Protein AF-V9HUJ3-F1 (afdb_monomer_lite)

Structure (mmCIF, N/CA/C/O backbone):
data_AF-V9HUJ3-F1
#
_entry.id   AF-V9HUJ3-F1
#
loop_
_atom_site.group_PDB
_atom_site.id
_atom_site.type_symbol
_atom_site.label_atom_id
_atom_site.label_alt_id
_atom_site.label_comp_id
_atom_site.label_asym_id
_atom_site.label_entity_id
_atom_site.label_seq_id
_atom_site.pdbx_PDB_ins_code
_atom_site.Cartn_x
_atom_site.Cartn_y
_atom_site.Cartn_z
_atom_site.occupancy
_atom_site.B_iso_or_equiv
_atom_site.auth_seq_id
_atom_site.auth_comp_id
_atom_site.auth_asym_id
_atom_site.auth_atom_id
_atom_site.pdbx_PDB_model_num
ATOM 1 N N . MET A 1 1 ? 0.465 14.950 -6.407 1.00 79.12 1 MET A N 1
ATOM 2 C CA . MET A 1 1 ? 0.279 15.647 -5.114 1.00 79.12 1 MET A CA 1
ATOM 3 C C . MET A 1 1 ? 1.319 15.189 -4.105 1.00 79.12 1 MET A C 1
ATOM 5 O O . MET A 1 1 ? 1.768 14.052 -4.183 1.00 79.12 1 MET A O 1
ATOM 9 N N . ARG A 1 2 ? 1.712 16.058 -3.166 1.00 81.25 2 ARG A N 1
ATOM 10 C CA . ARG A 1 2 ? 2.663 15.717 -2.096 1.00 81.25 2 ARG A CA 1
ATOM 11 C C . ARG A 1 2 ? 1.906 15.244 -0.858 1.00 81.25 2 ARG A C 1
ATOM 13 O O . ARG A 1 2 ? 1.076 15.972 -0.329 1.00 81.25 2 ARG A O 1
ATOM 20 N N . LEU A 1 3 ? 2.238 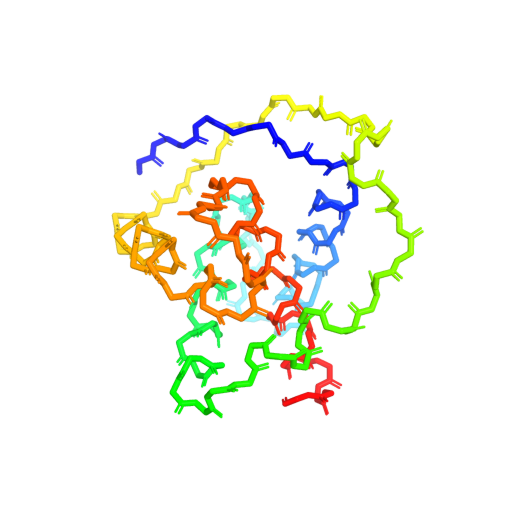14.052 -0.384 1.00 81.44 3 LEU A N 1
ATOM 21 C CA . LEU A 1 3 ? 1.706 13.450 0.827 1.00 81.44 3 LEU A CA 1
ATOM 22 C C . LEU A 1 3 ? 2.841 13.316 1.849 1.00 81.44 3 LEU A C 1
ATOM 24 O O . LEU A 1 3 ? 3.723 12.472 1.704 1.00 81.44 3 LEU A O 1
ATOM 28 N N . ALA A 1 4 ? 2.827 14.167 2.873 1.00 81.06 4 ALA A N 1
ATOM 29 C CA . ALA A 1 4 ? 3.799 14.120 3.960 1.00 81.06 4 ALA A CA 1
ATOM 30 C C . ALA A 1 4 ? 3.325 13.129 5.032 1.00 81.06 4 ALA A C 1
ATOM 32 O O . ALA A 1 4 ? 2.350 13.387 5.736 1.00 81.06 4 ALA A O 1
ATOM 33 N N . VAL A 1 5 ? 4.009 11.993 5.169 1.00 83.25 5 VAL A N 1
ATOM 34 C CA . VAL A 1 5 ? 3.640 10.924 6.113 1.00 83.25 5 VAL A CA 1
ATOM 35 C C . VAL A 1 5 ? 4.835 10.462 6.929 1.00 83.25 5 VAL A C 1
ATOM 37 O O . VAL A 1 5 ? 5.978 10.518 6.486 1.00 83.25 5 VAL A O 1
ATOM 40 N N . ARG A 1 6 ? 4.585 9.990 8.151 1.00 82.00 6 ARG A N 1
ATOM 41 C CA . ARG A 1 6 ? 5.605 9.309 8.956 1.00 82.00 6 ARG A CA 1
ATOM 42 C C . ARG A 1 6 ? 5.464 7.811 8.748 1.00 82.00 6 ARG A C 1
ATOM 44 O O . ARG A 1 6 ? 4.480 7.230 9.204 1.00 82.00 6 ARG A O 1
ATOM 51 N N . LEU A 1 7 ? 6.415 7.205 8.050 1.00 82.31 7 LEU A N 1
ATOM 52 C CA . LEU A 1 7 ? 6.417 5.768 7.791 1.00 82.31 7 LEU A CA 1
ATOM 53 C C . LEU A 1 7 ? 7.350 5.066 8.772 1.00 82.31 7 LEU A C 1
ATOM 55 O O . LEU A 1 7 ? 8.425 5.579 9.087 1.00 82.31 7 LEU A O 1
ATOM 59 N N . ALA A 1 8 ? 6.935 3.892 9.243 1.00 83.12 8 ALA A N 1
ATOM 60 C CA . ALA A 1 8 ? 7.830 3.000 9.967 1.00 83.12 8 ALA A CA 1
ATOM 61 C C . ALA A 1 8 ? 8.925 2.485 9.022 1.00 83.12 8 ALA A C 1
ATOM 63 O O . ALA A 1 8 ? 8.682 2.338 7.819 1.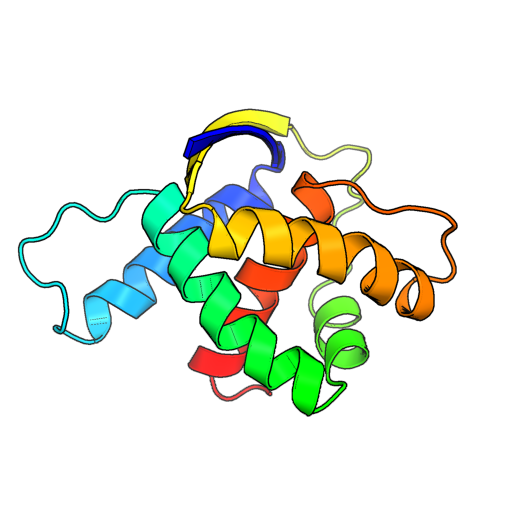00 83.12 8 ALA A O 1
ATOM 64 N N . ILE A 1 9 ? 10.106 2.181 9.566 1.00 81.44 9 ILE A N 1
ATOM 65 C CA . ILE A 1 9 ? 11.228 1.623 8.791 1.00 81.44 9 ILE A CA 1
ATOM 66 C C . ILE A 1 9 ? 10.793 0.383 7.997 1.00 81.44 9 ILE A C 1
ATOM 68 O O . ILE A 1 9 ? 11.065 0.300 6.805 1.00 81.44 9 ILE A O 1
ATOM 72 N N . GLU A 1 10 ? 10.031 -0.525 8.607 1.00 80.69 10 GLU A N 1
ATOM 73 C CA . GLU A 1 10 ? 9.508 -1.725 7.938 1.00 80.69 10 GLU A CA 1
ATOM 74 C C . GLU A 1 10 ? 8.677 -1.393 6.687 1.00 80.69 10 GLU A C 1
ATOM 76 O O . GLU A 1 10 ? 8.807 -2.034 5.644 1.00 80.69 10 GLU A O 1
ATOM 81 N N . THR A 1 11 ? 7.849 -0.347 6.758 1.00 85.25 11 THR A N 1
ATOM 82 C CA . THR A 1 11 ? 7.051 0.101 5.611 1.00 85.25 11 THR A CA 1
ATOM 83 C C . THR A 1 11 ? 7.943 0.654 4.502 1.00 85.25 11 THR A C 1
ATOM 85 O O . THR A 1 11 ? 7.671 0.406 3.333 1.00 85.25 11 THR A O 1
ATOM 88 N N . ARG A 1 12 ? 9.037 1.350 4.840 1.00 85.44 12 ARG A N 1
ATOM 89 C CA . ARG A 1 12 ? 10.025 1.800 3.844 1.00 85.44 12 ARG A CA 1
ATOM 90 C C . ARG A 1 12 ? 10.738 0.615 3.194 1.00 85.44 12 ARG A C 1
ATOM 92 O O . ARG A 1 12 ? 10.780 0.555 1.973 1.00 85.44 12 ARG A O 1
ATOM 99 N N . ASN A 1 13 ? 11.174 -0.362 3.986 1.00 86.81 13 ASN A N 1
ATOM 100 C CA . ASN A 1 13 ? 11.796 -1.584 3.472 1.00 86.81 13 ASN A CA 1
ATOM 101 C C . ASN A 1 13 ? 10.842 -2.359 2.552 1.00 86.81 13 ASN A C 1
ATOM 103 O O . ASN A 1 13 ? 11.261 -2.880 1.524 1.00 86.81 13 ASN A O 1
ATOM 107 N N . SER A 1 14 ? 9.549 -2.390 2.886 1.00 88.50 14 SER A N 1
ATOM 108 C CA . SER A 1 14 ? 8.516 -3.011 2.048 1.00 88.50 14 SER A CA 1
ATOM 109 C C . SER A 1 14 ? 8.313 -2.255 0.732 1.00 88.50 14 SER A C 1
ATOM 111 O O . SER A 1 14 ? 8.165 -2.878 -0.314 1.00 88.50 14 SER A O 1
ATOM 113 N N . ILE A 1 15 ? 8.355 -0.917 0.756 1.00 90.50 15 ILE A N 1
ATOM 114 C CA . ILE A 1 15 ? 8.339 -0.096 -0.464 1.00 90.50 15 ILE A CA 1
ATOM 115 C C . ILE A 1 15 ? 9.571 -0.408 -1.321 1.00 90.50 15 ILE A C 1
ATOM 117 O O . ILE A 1 15 ? 9.432 -0.589 -2.526 1.00 90.50 15 ILE A O 1
ATOM 121 N N . ASP A 1 16 ? 10.759 -0.515 -0.725 1.00 89.75 16 ASP A N 1
ATOM 122 C CA . ASP A 1 16 ? 11.989 -0.831 -1.459 1.00 89.75 16 ASP A CA 1
ATOM 123 C C . ASP A 1 16 ? 11.982 -2.259 -2.025 1.00 89.75 16 ASP A C 1
ATOM 125 O O . ASP A 1 16 ? 12.450 -2.478 -3.143 1.00 89.75 16 ASP A O 1
ATOM 129 N N . ALA A 1 17 ? 11.410 -3.227 -1.304 1.00 89.75 17 ALA A N 1
ATOM 130 C CA . ALA A 1 17 ? 11.184 -4.576 -1.816 1.00 89.75 17 ALA A CA 1
ATOM 131 C C . ALA A 1 17 ? 10.223 -4.555 -3.012 1.00 89.75 17 ALA A C 1
ATOM 133 O O . ALA A 1 17 ? 10.558 -5.060 -4.080 1.00 89.75 17 ALA A O 1
ATOM 134 N N . LEU A 1 18 ? 9.079 -3.877 -2.881 1.00 91.06 18 LEU A N 1
ATOM 135 C CA . LEU A 1 18 ? 8.094 -3.765 -3.955 1.00 91.06 18 LEU A CA 1
ATOM 136 C C . LEU A 1 18 ? 8.664 -3.045 -5.182 1.00 91.06 18 LEU A C 1
ATOM 138 O O . LEU A 1 18 ? 8.376 -3.398 -6.321 1.00 91.06 18 LEU A O 1
ATOM 142 N N . LYS A 1 19 ? 9.530 -2.059 -4.963 1.00 92.69 19 LYS A N 1
ATOM 143 C CA . LYS A 1 19 ? 10.258 -1.368 -6.025 1.00 92.69 19 LYS A CA 1
ATOM 144 C C . LYS A 1 19 ? 11.137 -2.316 -6.838 1.00 92.69 19 LYS A C 1
ATOM 146 O O . LYS A 1 19 ? 11.208 -2.161 -8.054 1.00 92.69 19 LYS A O 1
ATOM 151 N N . LYS A 1 20 ? 11.804 -3.274 -6.185 1.00 89.94 20 LYS A N 1
ATOM 152 C CA . LYS A 1 20 ? 12.601 -4.307 -6.863 1.00 89.94 20 LYS A CA 1
ATOM 153 C C . LYS A 1 20 ? 11.709 -5.246 -7.673 1.00 89.94 20 LYS A C 1
ATOM 155 O O . LYS A 1 20 ? 12.026 -5.486 -8.829 1.00 89.94 20 LYS A O 1
ATOM 160 N N . GLU A 1 21 ? 10.581 -5.683 -7.112 1.00 89.38 21 GLU A N 1
ATOM 161 C CA . GLU A 1 21 ? 9.592 -6.519 -7.817 1.00 89.38 21 GLU A CA 1
ATOM 162 C C . GLU A 1 21 ? 9.043 -5.823 -9.068 1.00 89.38 21 GLU A C 1
ATOM 164 O O . GLU A 1 21 ? 8.974 -6.415 -10.139 1.00 89.38 21 GLU A O 1
ATOM 169 N N . ILE A 1 22 ? 8.698 -4.535 -8.964 1.00 88.94 22 ILE A N 1
ATOM 170 C CA . ILE A 1 22 ? 8.222 -3.752 -10.112 1.00 88.94 22 ILE A CA 1
ATOM 171 C C . ILE A 1 22 ? 9.316 -3.647 -11.178 1.00 88.94 22 ILE A C 1
ATOM 173 O O . ILE A 1 22 ? 9.034 -3.855 -12.353 1.00 88.94 22 ILE A O 1
ATOM 177 N N . LYS A 1 23 ? 10.567 -3.369 -10.792 1.00 87.56 23 LYS A N 1
ATOM 178 C CA . LYS A 1 23 ? 11.682 -3.326 -11.751 1.00 87.56 23 LYS A CA 1
ATOM 179 C C . LYS A 1 23 ? 11.939 -4.674 -12.421 1.00 87.56 23 LYS A C 1
ATOM 181 O O . LYS A 1 23 ? 12.231 -4.696 -13.605 1.00 87.56 23 LYS A O 1
ATOM 186 N N . ALA A 1 24 ? 11.790 -5.783 -11.699 1.00 87.50 24 ALA A N 1
ATOM 187 C CA . ALA A 1 24 ? 12.015 -7.122 -12.241 1.00 87.50 24 ALA A CA 1
ATOM 188 C C . ALA A 1 24 ? 11.054 -7.493 -13.388 1.00 87.50 24 ALA A C 1
ATOM 190 O O . ALA A 1 24 ? 11.354 -8.402 -14.154 1.00 87.50 24 ALA A O 1
ATOM 191 N N . THR A 1 25 ? 9.929 -6.783 -13.539 1.00 86.06 25 THR A N 1
ATOM 192 C CA . THR A 1 25 ? 9.012 -6.970 -14.678 1.00 86.06 25 THR A CA 1
ATOM 193 C C . THR A 1 25 ? 9.568 -6.461 -16.013 1.00 86.06 25 THR A C 1
ATOM 195 O O . THR A 1 25 ? 9.021 -6.807 -17.055 1.00 86.06 25 THR A O 1
ATOM 198 N N . GLY A 1 26 ? 10.610 -5.620 -16.003 1.00 83.88 26 GLY A N 1
ATOM 199 C CA . GLY A 1 26 ? 11.176 -4.981 -17.199 1.00 83.88 26 GLY A CA 1
ATOM 200 C C . GLY A 1 26 ? 10.330 -3.843 -17.792 1.00 83.88 26 GLY A C 1
ATOM 201 O O . GLY A 1 26 ? 10.830 -3.045 -18.579 1.00 83.88 26 GLY A O 1
ATOM 202 N N . GLU A 1 27 ? 9.066 -3.692 -17.375 1.00 84.81 27 GLU A N 1
ATOM 203 C CA . GLU A 1 27 ? 8.126 -2.684 -17.903 1.00 84.81 27 GLU A CA 1
ATOM 204 C C . GLU A 1 27 ? 8.608 -1.238 -17.681 1.00 84.81 27 GLU A C 1
ATOM 206 O O . GLU A 1 27 ? 8.276 -0.329 -18.439 1.00 84.81 27 GLU A O 1
ATOM 211 N N . PHE A 1 28 ? 9.431 -1.024 -16.651 1.00 84.62 28 PHE A N 1
ATOM 212 C CA . PHE A 1 28 ? 9.934 0.292 -16.254 1.00 84.62 28 PHE A CA 1
ATOM 213 C C . PHE A 1 28 ? 11.462 0.374 -16.273 1.00 84.62 28 PHE A C 1
ATOM 215 O O . PHE A 1 28 ? 12.056 1.149 -15.511 1.00 84.62 28 PHE A O 1
ATOM 222 N N . ASP A 1 29 ? 12.108 -0.436 -17.111 1.00 76.62 29 ASP A N 1
ATOM 223 C CA . ASP A 1 29 ? 13.553 -0.370 -17.287 1.00 76.62 29 ASP A CA 1
ATOM 224 C C . ASP A 1 29 ? 13.980 1.046 -17.698 1.00 76.62 29 ASP A C 1
ATOM 226 O O . ASP A 1 29 ? 13.305 1.745 -18.453 1.00 76.62 29 ASP A O 1
ATOM 230 N N . ASN A 1 30 ? 15.100 1.502 -17.135 1.00 78.75 30 ASN A N 1
ATOM 231 C CA . ASN A 1 30 ? 15.645 2.860 -17.279 1.00 78.75 30 ASN A CA 1
ATOM 232 C C . ASN A 1 30 ? 14.850 3.996 -16.606 1.00 78.75 30 ASN A C 1
ATOM 234 O O . ASN A 1 30 ? 15.307 5.141 -16.623 1.00 78.75 30 ASN A O 1
ATOM 238 N N . LEU A 1 31 ? 13.728 3.717 -15.931 1.00 83.81 31 LEU A N 1
ATOM 239 C CA . LEU A 1 31 ? 13.013 4.728 -15.148 1.00 83.81 31 LEU A CA 1
ATOM 240 C C . LEU A 1 31 ? 13.477 4.766 -13.685 1.00 83.81 31 LEU A C 1
ATOM 242 O O . LEU A 1 31 ? 13.588 3.754 -12.980 1.00 83.81 31 LEU A O 1
ATOM 246 N N . HIS A 1 32 ? 13.693 5.982 -13.176 1.00 85.00 32 HIS A N 1
ATOM 247 C CA . HIS A 1 32 ? 13.885 6.192 -11.746 1.00 85.00 32 HIS A CA 1
ATOM 248 C C . HIS A 1 32 ? 12.535 6.123 -11.024 1.00 85.00 32 HIS A C 1
ATOM 250 O O . HIS A 1 32 ? 11.811 7.112 -10.906 1.00 85.00 32 HIS A O 1
ATOM 256 N N . LEU A 1 33 ? 12.196 4.941 -10.511 1.00 89.19 33 LEU A N 1
ATOM 257 C CA . LEU A 1 33 ? 10.978 4.764 -9.724 1.00 89.19 33 LEU A CA 1
ATOM 258 C C . LEU A 1 33 ? 11.085 5.555 -8.414 1.00 89.19 33 LEU A C 1
ATOM 260 O O . LEU A 1 33 ? 12.023 5.368 -7.641 1.00 89.19 33 LEU A O 1
ATOM 264 N N . THR A 1 34 ? 10.120 6.419 -8.120 1.00 90.75 34 THR A N 1
ATOM 265 C CA . THR A 1 34 ? 10.039 7.105 -6.821 1.00 90.75 34 THR A CA 1
ATOM 266 C C . THR A 1 34 ? 9.213 6.279 -5.835 1.00 90.75 34 THR A C 1
ATOM 268 O O . THR A 1 34 ? 8.422 5.424 -6.227 1.00 90.75 34 THR A O 1
ATOM 271 N N . ASN A 1 35 ? 9.343 6.540 -4.532 1.00 89.75 35 ASN A N 1
ATOM 272 C CA . ASN A 1 35 ? 8.523 5.840 -3.532 1.00 89.75 35 ASN A CA 1
ATOM 273 C C . ASN A 1 35 ? 7.028 6.156 -3.700 1.00 89.75 35 ASN A C 1
ATOM 275 O O . ASN A 1 35 ? 6.184 5.306 -3.443 1.00 89.75 35 ASN A O 1
ATOM 279 N N . GLY A 1 36 ? 6.701 7.360 -4.179 1.00 90.62 36 GLY A N 1
ATOM 280 C CA . GLY A 1 36 ? 5.330 7.730 -4.521 1.00 90.62 36 GLY A CA 1
ATOM 281 C C . GLY A 1 36 ? 4.779 6.941 -5.713 1.00 90.62 36 GLY A C 1
ATOM 282 O O . GLY A 1 36 ? 3.644 6.476 -5.655 1.00 90.62 36 GLY A O 1
ATOM 283 N N . PHE A 1 37 ? 5.600 6.697 -6.742 1.00 92.25 37 PHE A N 1
ATOM 284 C CA . PHE A 1 37 ? 5.231 5.820 -7.857 1.00 92.25 37 PHE A CA 1
ATOM 285 C C . PHE A 1 37 ? 4.922 4.395 -7.382 1.00 92.25 37 PHE A C 1
ATOM 287 O O . PHE A 1 37 ? 3.875 3.849 -7.715 1.00 92.25 37 PHE A O 1
ATOM 294 N N . VAL A 1 38 ? 5.786 3.826 -6.537 1.00 92.62 38 VAL A N 1
ATOM 295 C CA . VAL A 1 38 ? 5.588 2.480 -5.975 1.00 92.62 38 VAL A CA 1
ATOM 296 C C . VAL A 1 38 ? 4.280 2.393 -5.184 1.00 92.62 38 VAL A C 1
ATOM 298 O O . VAL A 1 38 ? 3.545 1.421 -5.314 1.00 92.62 38 VAL A O 1
ATOM 301 N N . VAL A 1 39 ? 3.947 3.427 -4.406 1.00 93.31 39 VAL A N 1
ATOM 302 C CA . VAL A 1 39 ? 2.685 3.487 -3.654 1.00 93.31 39 VAL A CA 1
ATOM 303 C C . VAL A 1 39 ? 1.468 3.612 -4.578 1.00 93.31 39 VAL A C 1
ATOM 305 O O . VAL A 1 39 ? 0.451 2.976 -4.309 1.00 93.31 39 VAL A O 1
ATOM 308 N N . ASN A 1 40 ? 1.564 4.362 -5.683 1.00 94.19 40 ASN A N 1
ATOM 309 C CA . ASN A 1 40 ? 0.498 4.396 -6.691 1.00 94.19 40 ASN A CA 1
ATOM 310 C C . ASN A 1 40 ? 0.259 3.006 -7.294 1.00 94.19 40 ASN A C 1
ATOM 312 O O . ASN A 1 40 ? -0.890 2.596 -7.437 1.00 94.19 40 ASN A O 1
ATOM 316 N N . GLN A 1 41 ? 1.331 2.268 -7.598 1.00 93.00 41 GLN A N 1
ATOM 317 C CA . 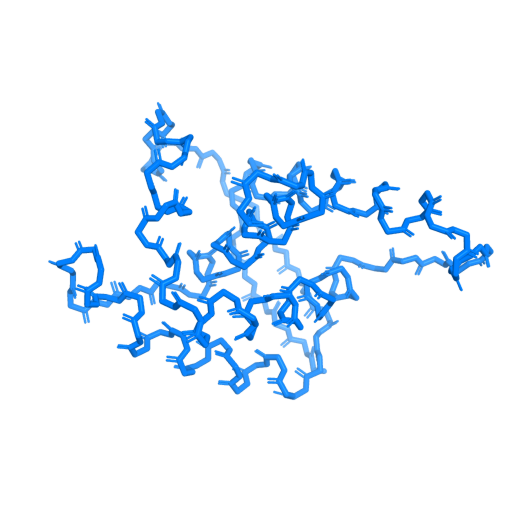GLN A 1 41 ? 1.209 0.919 -8.144 1.00 93.00 41 GLN A CA 1
ATOM 318 C C . GLN A 1 41 ? 0.634 -0.061 -7.119 1.00 93.00 41 GLN A C 1
ATOM 320 O O . GLN A 1 41 ? -0.279 -0.820 -7.434 1.00 93.00 41 GLN A O 1
ATOM 325 N N . ALA A 1 42 ? 1.089 0.021 -5.867 1.00 93.62 42 ALA A N 1
ATOM 326 C CA . ALA A 1 42 ? 0.548 -0.779 -4.774 1.00 93.62 42 ALA A CA 1
ATOM 327 C C . ALA A 1 42 ? -0.958 -0.551 -4.574 1.00 93.62 42 ALA A C 1
ATOM 329 O O . ALA A 1 42 ? -1.707 -1.479 -4.268 1.00 93.62 42 ALA A O 1
ATOM 330 N N . TYR A 1 43 ? -1.420 0.689 -4.758 1.00 94.44 43 TYR A N 1
ATOM 331 C CA . TYR A 1 43 ? -2.838 1.006 -4.671 1.00 94.44 43 TYR A CA 1
ATOM 332 C C . TYR A 1 43 ? -3.666 0.319 -5.770 1.00 94.44 43 TYR A C 1
ATOM 334 O O . TYR A 1 43 ? -4.779 -0.124 -5.484 1.00 94.44 43 TYR A O 1
ATOM 342 N N . LEU A 1 44 ? -3.150 0.161 -6.992 1.00 92.31 44 LEU A N 1
ATOM 343 C CA . LEU A 1 44 ? -3.868 -0.576 -8.039 1.00 92.31 44 LEU A CA 1
ATOM 344 C C . LEU A 1 44 ? -4.099 -2.037 -7.635 1.00 92.31 44 LEU A C 1
ATOM 346 O O . LEU A 1 44 ? -5.232 -2.513 -7.718 1.00 92.31 44 LEU A O 1
ATOM 350 N N . ASP A 1 45 ? -3.076 -2.696 -7.089 1.00 89.69 45 ASP A N 1
ATOM 351 C CA . ASP A 1 45 ? -3.190 -4.066 -6.567 1.00 89.69 45 ASP A CA 1
ATOM 352 C C . ASP A 1 45 ? -4.204 -4.138 -5.401 1.00 89.69 45 ASP A C 1
ATOM 354 O O . ASP A 1 45 ? -4.986 -5.085 -5.284 1.00 89.69 45 ASP A O 1
ATOM 358 N N . SER A 1 46 ? -4.276 -3.086 -4.574 1.00 89.44 46 SER A N 1
ATOM 359 C CA . SER A 1 46 ? -5.231 -2.995 -3.458 1.00 89.44 46 SER A CA 1
ATOM 360 C C . SER A 1 46 ? -6.704 -2.962 -3.884 1.00 89.44 46 SER A C 1
ATOM 362 O O . SER A 1 46 ? -7.582 -3.351 -3.107 1.00 89.44 46 SER A O 1
ATOM 364 N N . LYS A 1 47 ? -7.002 -2.548 -5.124 1.00 90.38 47 LYS A N 1
ATOM 365 C CA . LYS A 1 47 ? -8.373 -2.593 -5.654 1.00 90.38 47 LYS A CA 1
ATOM 366 C C . LYS A 1 47 ? -8.851 -4.032 -5.809 1.00 90.38 47 LYS A C 1
ATOM 368 O O . LYS A 1 47 ? -9.974 -4.334 -5.414 1.00 90.38 47 LYS A O 1
ATOM 373 N N . LYS A 1 48 ? -7.981 -4.920 -6.306 1.00 87.69 48 LYS A N 1
ATOM 374 C CA . LYS A 1 48 ? -8.262 -6.359 -6.414 1.00 87.69 48 LYS A CA 1
ATOM 375 C C . LYS A 1 48 ? -8.500 -6.966 -5.031 1.00 87.69 48 LYS A C 1
ATOM 377 O O . LYS A 1 48 ? -9.524 -7.599 -4.805 1.00 87.69 48 LYS A O 1
ATOM 382 N N . ILE A 1 49 ? -7.622 -6.656 -4.076 1.00 88.94 49 ILE A N 1
ATOM 383 C CA . ILE A 1 49 ? -7.757 -7.076 -2.672 1.00 88.94 49 ILE A CA 1
ATOM 384 C C . ILE A 1 49 ? -9.109 -6.657 -2.081 1.00 88.94 49 ILE A C 1
ATOM 386 O O . ILE A 1 49 ? -9.757 -7.442 -1.389 1.00 88.94 49 ILE A O 1
ATOM 390 N N . THR A 1 50 ? -9.529 -5.417 -2.341 1.00 88.75 50 THR A N 1
ATOM 391 C CA . THR A 1 50 ? -10.798 -4.881 -1.835 1.00 88.75 50 THR A CA 1
ATOM 392 C C . THR A 1 50 ? -11.993 -5.574 -2.479 1.00 88.75 50 THR A C 1
ATOM 394 O O . THR A 1 50 ? -12.920 -5.951 -1.764 1.00 88.75 50 THR A O 1
ATOM 397 N N . ALA A 1 51 ? -11.960 -5.786 -3.798 1.00 88.44 51 ALA A N 1
ATOM 398 C CA . ALA A 1 51 ? -13.013 -6.496 -4.521 1.00 88.44 51 ALA A CA 1
ATOM 399 C C . ALA A 1 51 ? -13.189 -7.937 -4.008 1.00 88.44 51 ALA A C 1
ATOM 401 O O . ALA A 1 51 ? -14.313 -8.401 -3.837 1.00 88.44 51 ALA A O 1
ATOM 402 N N . GLU A 1 52 ? -12.0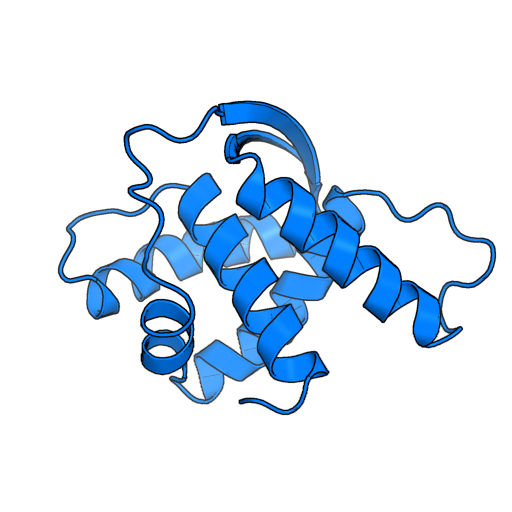85 -8.611 -3.687 1.00 89.44 52 GLU A N 1
ATOM 403 C CA . GLU A 1 52 ? -12.071 -9.984 -3.171 1.00 89.44 52 GLU A CA 1
ATOM 404 C C . GLU A 1 52 ? -12.225 -10.077 -1.642 1.00 89.44 52 GLU A C 1
ATOM 406 O O . GLU A 1 52 ? -12.207 -11.174 -1.088 1.00 89.44 52 GLU A O 1
ATOM 411 N N . LYS A 1 53 ? -12.368 -8.943 -0.939 1.00 87.00 53 LYS A N 1
ATOM 412 C CA . LYS A 1 53 ? -12.466 -8.863 0.533 1.00 87.00 53 LYS A CA 1
ATOM 413 C C . LYS A 1 53 ? -11.321 -9.584 1.269 1.00 87.00 53 LYS A C 1
ATOM 415 O O . LYS A 1 53 ? -11.502 -10.128 2.353 1.00 87.00 53 LYS A O 1
ATOM 420 N N . ASN A 1 54 ? -10.111 -9.550 0.711 1.00 88.56 54 ASN A N 1
ATOM 421 C CA . ASN A 1 54 ? -8.945 -10.278 1.231 1.00 88.56 54 ASN A CA 1
ATOM 422 C C . ASN A 1 54 ? -8.146 -9.504 2.308 1.00 88.56 54 ASN A C 1
ATOM 424 O O . ASN A 1 54 ? -7.031 -9.897 2.664 1.00 88.56 54 ASN A O 1
ATOM 428 N N . TRP A 1 55 ? -8.697 -8.414 2.857 1.00 89.50 55 TRP A N 1
ATOM 429 C CA . TRP A 1 55 ? -8.011 -7.567 3.842 1.00 89.50 55 TRP A CA 1
ATOM 430 C C . TRP A 1 55 ? -7.650 -8.305 5.138 1.00 89.50 55 TRP A C 1
ATOM 432 O O . TRP A 1 55 ? -6.556 -8.093 5.660 1.00 89.50 55 TRP A O 1
ATOM 442 N N . ASP A 1 56 ? -8.482 -9.246 5.593 1.00 87.62 56 ASP A N 1
ATOM 443 C CA . ASP A 1 56 ? -8.189 -10.094 6.759 1.00 87.62 56 ASP A CA 1
ATOM 444 C C . ASP A 1 56 ? -6.878 -10.872 6.620 1.00 87.62 56 ASP A C 1
ATOM 446 O O . ASP A 1 56 ? -6.093 -10.973 7.566 1.00 87.62 56 ASP A O 1
ATOM 450 N N . LYS A 1 57 ? -6.609 -11.417 5.427 1.00 85.75 57 LYS A N 1
ATOM 451 C CA . LYS A 1 57 ? -5.380 -12.179 5.166 1.00 85.75 57 LYS A CA 1
ATOM 452 C C . LYS A 1 57 ? -4.156 -11.276 5.256 1.00 85.75 57 LYS A C 1
ATOM 454 O O . LYS A 1 57 ? -3.147 -11.666 5.837 1.00 85.75 57 LYS A O 1
ATOM 459 N N . ILE A 1 58 ? -4.257 -10.059 4.727 1.00 88.19 58 ILE A N 1
ATOM 460 C CA . ILE A 1 58 ? -3.169 -9.074 4.740 1.00 88.19 58 ILE A CA 1
ATOM 461 C C . ILE A 1 58 ? -2.880 -8.608 6.165 1.00 88.19 58 ILE A C 1
ATOM 463 O O . ILE A 1 58 ? -1.712 -8.481 6.535 1.00 88.19 58 ILE A O 1
ATOM 467 N N . LEU A 1 59 ? -3.921 -8.380 6.968 1.00 85.12 59 LEU A N 1
ATOM 468 C CA . LEU A 1 59 ? -3.789 -7.968 8.366 1.00 85.12 59 LEU A CA 1
ATOM 469 C C . LEU A 1 59 ? -3.126 -9.051 9.225 1.00 85.12 59 LEU A C 1
ATOM 471 O O . LEU A 1 59 ? -2.294 -8.730 10.071 1.00 85.12 59 LEU A O 1
ATOM 475 N N . LYS A 1 60 ? -3.456 -10.324 8.979 1.00 80.31 60 LYS A N 1
ATOM 476 C CA . LYS A 1 60 ? -2.909 -11.475 9.715 1.00 80.31 60 LYS A CA 1
ATOM 477 C C . LYS A 1 60 ? -1.504 -11.870 9.275 1.00 80.31 60 LYS A C 1
ATOM 479 O O . LYS A 1 60 ? -0.730 -12.368 10.091 1.00 80.31 60 LYS A O 1
ATOM 484 N N . PHE A 1 61 ? -1.152 -11.661 8.005 1.00 70.44 61 PHE A N 1
ATOM 485 C CA . PHE A 1 61 ? 0.225 -11.864 7.559 1.00 70.44 61 PHE A CA 1
ATOM 486 C C . PHE A 1 61 ? 1.131 -10.934 8.380 1.00 70.44 61 PHE A C 1
ATOM 488 O O . PHE A 1 61 ? 0.732 -9.812 8.627 1.00 70.44 61 PHE A O 1
ATOM 495 N N . GLY A 1 62 ? 2.297 -11.378 8.860 1.00 60.38 62 GLY A N 1
ATOM 496 C CA . GLY A 1 62 ? 3.347 -10.572 9.518 1.00 60.38 62 GLY A CA 1
ATOM 497 C C . GLY A 1 62 ? 2.937 -9.567 10.609 1.00 60.38 62 GLY A C 1
ATOM 498 O O . GLY A 1 62 ? 3.415 -8.433 10.585 1.00 60.38 62 GLY A O 1
ATOM 499 N N . SER A 1 63 ? 2.080 -9.959 11.552 1.00 50.72 63 SER A N 1
ATOM 500 C CA . SER A 1 63 ? 1.906 -9.249 12.826 1.00 50.72 63 SER A CA 1
ATOM 501 C C . SER A 1 63 ? 2.885 -9.804 13.865 1.00 50.72 63 SER A C 1
ATOM 503 O O . SER A 1 63 ? 2.570 -10.800 14.506 1.00 50.72 63 SER A O 1
ATOM 505 N N . GLN A 1 64 ? 4.075 -9.205 14.008 1.00 47.00 64 GLN A N 1
ATOM 506 C CA . GLN A 1 64 ? 4.918 -9.387 15.211 1.00 47.00 64 GLN A CA 1
ATOM 507 C C . GLN A 1 64 ? 5.789 -8.176 15.598 1.00 47.00 64 GLN A C 1
ATOM 509 O O . GLN A 1 64 ? 6.487 -8.245 16.604 1.00 47.00 64 GLN A O 1
ATOM 514 N N . VAL A 1 65 ? 5.754 -7.047 14.879 1.00 47.81 65 VAL A N 1
ATOM 515 C CA . VAL A 1 65 ? 6.465 -5.838 15.334 1.00 47.81 65 VAL A CA 1
ATOM 516 C C . VAL A 1 65 ? 5.453 -4.864 15.917 1.00 47.81 65 VAL A C 1
ATOM 518 O O . VAL A 1 65 ? 4.647 -4.283 15.189 1.00 47.81 65 VAL A O 1
ATOM 521 N N . GLU A 1 66 ? 5.490 -4.694 17.239 1.00 48.09 66 GLU A N 1
ATOM 522 C CA . GLU A 1 66 ? 4.700 -3.696 17.956 1.00 48.09 66 GLU A CA 1
ATOM 523 C C . GLU A 1 66 ? 4.932 -2.304 17.345 1.00 48.09 66 GLU A C 1
ATOM 525 O O . GLU A 1 66 ? 5.946 -1.638 17.548 1.00 48.09 66 GLU A O 1
ATOM 530 N N . GLU A 1 67 ? 3.952 -1.831 16.577 1.00 52.56 67 GLU A N 1
ATOM 531 C CA . GLU A 1 67 ? 3.991 -0.570 15.826 1.00 52.56 67 GLU A CA 1
ATOM 532 C C . GLU A 1 67 ? 4.195 0.679 16.713 1.00 52.56 67 GLU A C 1
ATOM 534 O O . GLU A 1 67 ? 4.479 1.781 16.217 1.00 52.56 67 GLU A O 1
ATOM 539 N N . ARG A 1 68 ? 4.051 0.515 18.033 1.00 54.81 68 ARG A N 1
AT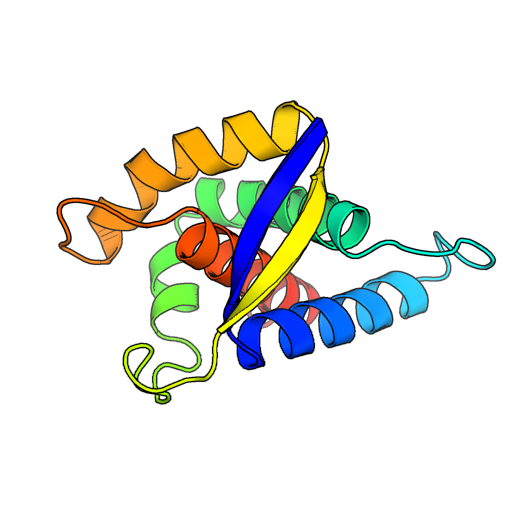OM 540 C CA . ARG A 1 68 ? 4.243 1.565 19.034 1.00 54.81 68 ARG A CA 1
ATOM 541 C C . ARG A 1 68 ? 5.718 1.926 19.240 1.00 54.81 68 ARG A C 1
ATOM 543 O O . ARG A 1 68 ? 5.979 3.095 19.506 1.00 54.81 68 ARG A O 1
ATOM 550 N N . SER A 1 69 ? 6.659 0.993 19.062 1.00 56.84 69 SER A N 1
ATOM 551 C CA . SER A 1 69 ? 8.090 1.206 19.354 1.00 56.84 69 SER A CA 1
ATOM 552 C C . SER A 1 69 ? 8.981 1.345 18.112 1.00 56.84 69 SER A C 1
ATOM 554 O O . SER A 1 69 ? 10.112 1.820 18.216 1.00 56.84 69 SER A O 1
ATOM 556 N N . ALA A 1 70 ? 8.485 0.990 16.921 1.00 64.56 70 ALA A N 1
ATOM 557 C CA . ALA A 1 70 ? 9.276 1.067 15.694 1.00 64.56 70 ALA A CA 1
ATOM 558 C C . ALA A 1 70 ? 9.624 2.527 15.314 1.00 64.56 70 ALA A C 1
ATOM 560 O O . ALA A 1 70 ? 8.727 3.382 15.287 1.00 64.56 70 ALA A O 1
ATOM 561 N N . PRO A 1 71 ? 10.884 2.833 14.936 1.00 73.00 71 PRO A N 1
ATOM 562 C CA . PRO A 1 71 ? 11.271 4.179 14.528 1.00 73.00 71 PRO A CA 1
ATOM 563 C C . PRO A 1 71 ? 10.482 4.623 13.292 1.00 73.00 71 PRO A C 1
ATOM 565 O O . PRO A 1 71 ? 10.333 3.872 12.320 1.00 73.00 71 PRO A O 1
ATOM 568 N N . LYS A 1 72 ? 9.980 5.862 13.316 1.00 78.19 72 LYS A N 1
ATOM 569 C CA . LYS A 1 72 ? 9.206 6.454 12.215 1.00 78.19 72 LYS A CA 1
ATOM 570 C C . LYS A 1 72 ? 9.971 7.624 11.615 1.00 78.19 72 LYS A C 1
ATOM 572 O O . LYS A 1 72 ? 10.373 8.534 12.333 1.00 78.19 72 LYS A O 1
ATOM 577 N N . THR A 1 73 ? 10.119 7.646 10.294 1.00 79.94 73 THR A N 1
ATOM 578 C CA . THR A 1 73 ? 10.773 8.753 9.580 1.00 79.94 73 THR A CA 1
ATOM 579 C C . THR A 1 73 ? 9.743 9.553 8.797 1.00 79.94 73 THR A C 1
ATOM 581 O O . THR A 1 73 ? 8.859 8.981 8.154 1.00 79.94 73 THR A O 1
ATOM 584 N N . ARG A 1 74 ? 9.859 10.886 8.812 1.00 81.25 74 ARG A N 1
ATOM 585 C CA . ARG A 1 74 ? 9.083 11.747 7.910 1.00 81.25 74 ARG A CA 1
ATOM 586 C C . ARG A 1 74 ? 9.494 11.443 6.468 1.00 81.25 74 ARG A C 1
ATOM 588 O O . ARG A 1 74 ? 10.676 11.413 6.150 1.00 81.25 74 ARG A O 1
ATOM 595 N N . THR A 1 75 ? 8.521 11.167 5.616 1.00 80.81 75 THR A N 1
ATOM 596 C CA . THR A 1 75 ? 8.707 10.829 4.207 1.00 80.81 75 THR A CA 1
ATOM 597 C C . THR A 1 75 ? 7.682 11.600 3.394 1.00 80.81 75 THR A C 1
ATOM 599 O O . THR A 1 75 ? 6.486 11.555 3.677 1.00 80.81 75 THR A O 1
ATOM 602 N N . ASP A 1 76 ? 8.160 12.314 2.385 1.00 83.38 76 ASP A N 1
ATOM 603 C CA . ASP A 1 76 ? 7.307 12.965 1.404 1.00 83.38 76 ASP A CA 1
ATOM 604 C C . ASP A 1 76 ? 7.105 12.027 0.217 1.00 83.38 76 ASP A C 1
ATOM 606 O O . ASP A 1 76 ? 8.059 11.639 -0.457 1.00 83.38 76 ASP A O 1
ATOM 610 N N . LEU A 1 77 ? 5.855 11.644 -0.028 1.00 87.25 77 LEU A N 1
ATOM 611 C CA . LEU A 1 77 ? 5.473 10.804 -1.154 1.00 87.25 77 LEU A CA 1
ATOM 612 C C . LEU A 1 77 ? 4.767 11.651 -2.206 1.00 87.25 77 LEU A C 1
ATOM 614 O O . LEU A 1 77 ? 3.785 12.329 -1.911 1.00 87.25 77 LEU A O 1
ATOM 618 N N . GLN A 1 78 ? 5.241 11.597 -3.446 1.00 89.44 78 GLN A N 1
ATOM 619 C CA . GLN A 1 78 ? 4.524 12.182 -4.575 1.00 89.44 78 GLN A CA 1
ATOM 620 C C . GLN A 1 78 ? 3.571 11.140 -5.172 1.00 89.44 78 GLN A C 1
ATOM 622 O O . GLN A 1 78 ? 3.983 10.291 -5.956 1.00 89.44 78 GLN A O 1
ATOM 627 N N . VAL A 1 79 ? 2.302 11.190 -4.773 1.00 91.06 79 VAL A N 1
ATOM 628 C CA . VAL A 1 79 ? 1.243 10.266 -5.219 1.00 91.06 79 VAL A CA 1
ATOM 629 C C . VAL A 1 79 ? 0.211 11.001 -6.075 1.00 91.06 79 VAL A C 1
ATOM 631 O O . VAL A 1 79 ? 0.089 12.230 -6.001 1.00 91.06 79 VAL A O 1
ATOM 634 N N . ASN A 1 80 ? -0.507 10.278 -6.932 1.00 91.94 80 ASN A N 1
ATOM 635 C CA . ASN A 1 80 ? -1.577 10.871 -7.737 1.00 91.94 80 ASN A CA 1
ATOM 636 C C . ASN A 1 80 ? -2.853 11.090 -6.891 1.00 91.94 80 ASN A C 1
ATOM 638 O O . ASN A 1 80 ? -2.971 10.570 -5.779 1.00 91.94 80 ASN A O 1
ATOM 642 N N . GLN A 1 81 ? -3.792 11.893 -7.406 1.00 90.06 81 GLN A N 1
ATOM 643 C CA . GLN A 1 81 ? -5.056 12.187 -6.714 1.00 90.06 81 GLN A CA 1
ATOM 644 C C . GLN A 1 81 ? -5.862 10.905 -6.467 1.00 90.06 81 GLN A C 1
ATOM 646 O O . GLN A 1 81 ? -6.318 10.671 -5.356 1.00 90.06 81 GLN A O 1
ATOM 651 N N . THR A 1 82 ? -5.932 10.018 -7.461 1.00 92.44 82 THR A N 1
ATOM 652 C CA . THR A 1 82 ? -6.673 8.752 -7.375 1.00 92.44 82 THR A CA 1
ATOM 653 C C . THR A 1 82 ? -6.210 7.864 -6.215 1.00 92.44 82 THR A C 1
ATOM 655 O O . THR A 1 82 ? -7.033 7.220 -5.568 1.00 92.44 82 THR A O 1
ATOM 658 N N . THR A 1 83 ? -4.907 7.825 -5.927 1.00 92.81 83 THR A N 1
ATOM 659 C CA . THR A 1 83 ? -4.344 7.102 -4.779 1.00 92.81 83 THR A CA 1
ATOM 660 C C . THR A 1 83 ? -4.685 7.793 -3.463 1.00 92.81 83 THR A C 1
ATOM 662 O O . THR A 1 83 ? -4.928 7.115 -2.472 1.00 92.81 83 THR A O 1
ATOM 665 N N . ILE A 1 84 ? -4.729 9.128 -3.421 1.00 92.31 84 ILE A N 1
ATOM 666 C CA . ILE A 1 84 ? -5.139 9.868 -2.217 1.00 92.31 84 ILE A CA 1
ATOM 667 C C . ILE A 1 84 ? -6.603 9.589 -1.889 1.00 92.31 84 ILE A C 1
ATOM 669 O O . ILE A 1 84 ? -6.909 9.252 -0.744 1.00 92.31 84 ILE A O 1
ATOM 673 N N . ASP A 1 85 ? -7.476 9.661 -2.890 1.00 93.56 85 ASP A N 1
ATOM 674 C CA . ASP A 1 85 ? -8.899 9.354 -2.738 1.00 93.56 85 ASP A CA 1
ATOM 675 C C . ASP A 1 85 ? -9.078 7.892 -2.315 1.00 93.56 85 ASP A C 1
ATOM 677 O O . ASP A 1 85 ? -9.792 7.589 -1.364 1.00 93.56 85 ASP A O 1
ATOM 681 N N . GLY A 1 86 ? -8.321 6.986 -2.940 1.00 92.75 86 GLY A N 1
ATOM 682 C CA . GLY A 1 86 ? -8.269 5.578 -2.563 1.00 92.75 86 GLY A CA 1
ATOM 683 C C . GLY A 1 86 ? -7.845 5.343 -1.117 1.00 92.75 86 GLY A C 1
ATOM 684 O O . GLY A 1 86 ? -8.466 4.558 -0.406 1.00 92.75 86 GLY A O 1
ATOM 685 N N . ILE A 1 87 ? -6.819 6.053 -0.641 1.00 93.69 87 ILE A N 1
ATOM 686 C CA . ILE A 1 87 ? -6.404 5.998 0.764 1.00 93.69 87 ILE A CA 1
ATOM 687 C C . ILE A 1 87 ? -7.531 6.496 1.675 1.00 93.69 87 ILE A C 1
ATOM 689 O O . ILE A 1 87 ? -7.752 5.904 2.730 1.00 93.69 87 ILE A O 1
ATOM 693 N N . ALA A 1 88 ? -8.239 7.563 1.300 1.00 93.69 88 ALA A N 1
ATOM 694 C CA . ALA A 1 88 ? -9.364 8.078 2.077 1.00 93.69 88 ALA A CA 1
ATOM 695 C C . ALA A 1 88 ? -10.520 7.067 2.162 1.00 93.69 88 ALA A C 1
ATOM 697 O O . ALA A 1 88 ? -11.081 6.887 3.242 1.00 93.69 88 ALA A O 1
ATOM 698 N N . GLU A 1 89 ? -10.823 6.352 1.078 1.00 93.50 89 GLU A N 1
ATOM 699 C CA . GLU A 1 89 ? -11.818 5.273 1.090 1.00 93.50 89 GLU A CA 1
ATOM 700 C C . GLU A 1 89 ? -11.361 4.075 1.928 1.00 93.50 89 GLU A C 1
ATOM 702 O O . GLU A 1 89 ? -12.108 3.568 2.767 1.00 93.50 89 GLU A O 1
ATOM 707 N N . LEU A 1 90 ? -10.097 3.665 1.807 1.00 93.38 90 LEU A N 1
ATOM 708 C CA . LEU A 1 90 ? -9.549 2.577 2.618 1.00 93.38 90 LEU A CA 1
ATOM 709 C C . LEU A 1 90 ? -9.533 2.904 4.115 1.00 93.38 90 LEU A C 1
ATOM 711 O O . LEU A 1 90 ? -9.668 1.994 4.931 1.00 93.38 90 LEU A O 1
ATOM 715 N N . LYS A 1 91 ? -9.446 4.183 4.503 1.00 93.94 91 LYS A N 1
ATOM 716 C CA . LYS A 1 91 ? -9.627 4.593 5.906 1.00 93.94 91 LYS A CA 1
ATOM 717 C C . LYS A 1 91 ? -11.030 4.341 6.444 1.00 93.94 91 LYS A C 1
ATOM 719 O O . LYS A 1 91 ? -11.167 4.270 7.657 1.00 93.94 91 LYS A O 1
ATOM 724 N N . LYS A 1 92 ? -12.046 4.232 5.586 1.00 92.88 92 LYS A N 1
ATOM 725 C CA . LYS A 1 92 ? -13.416 3.871 5.980 1.00 92.88 92 LYS A CA 1
ATOM 726 C C . LYS A 1 92 ? -13.595 2.353 6.045 1.00 92.88 92 LYS A C 1
ATOM 728 O O . LYS A 1 92 ? -14.355 1.865 6.869 1.00 92.88 92 LYS A O 1
ATOM 733 N N . ILE A 1 93 ? -12.878 1.616 5.193 1.00 91.19 93 ILE A N 1
ATOM 734 C CA . ILE A 1 93 ? -12.996 0.156 5.062 1.00 91.19 93 ILE A CA 1
ATOM 735 C C . ILE A 1 93 ? -12.168 -0.584 6.117 1.00 91.19 93 ILE A C 1
ATOM 737 O O . ILE A 1 93 ? -12.692 -1.445 6.814 1.00 91.19 93 ILE A O 1
ATOM 741 N N . LEU A 1 94 ? -10.877 -0.268 6.246 1.00 89.88 94 LEU A N 1
ATOM 742 C CA . LEU A 1 94 ? -9.948 -1.013 7.105 1.00 89.88 94 LEU A CA 1
ATOM 743 C C . LEU A 1 94 ? -10.328 -1.056 8.597 1.00 89.88 94 LEU A C 1
ATOM 745 O O . LEU A 1 94 ? -10.116 -2.114 9.187 1.00 89.88 94 LEU A O 1
ATOM 749 N N . PRO A 1 95 ? -10.910 -0.004 9.213 1.00 90.62 95 PRO A N 1
ATOM 750 C CA . PRO A 1 95 ? -11.338 -0.072 10.611 1.00 90.62 95 PRO A CA 1
ATOM 751 C C . PRO A 1 95 ? -12.346 -1.196 10.893 1.00 90.62 95 PRO A C 1
ATOM 753 O O . PRO A 1 95 ? -12.342 -1.751 11.989 1.00 90.62 95 PRO A O 1
ATOM 756 N N . LEU A 1 96 ? -13.148 -1.589 9.892 1.00 88.56 96 LEU A N 1
ATOM 757 C CA . LEU A 1 96 ? -14.105 -2.699 9.996 1.00 88.56 96 LEU A CA 1
ATOM 758 C C . LEU A 1 96 ? -13.417 -4.060 10.184 1.00 88.56 96 LEU A C 1
ATOM 760 O O . LEU A 1 96 ? -14.021 -4.969 10.738 1.00 88.56 96 LEU A O 1
ATOM 764 N N . TYR A 1 97 ? -12.168 -4.197 9.730 1.00 86.12 97 TYR A N 1
ATOM 765 C CA . TYR A 1 97 ? -11.378 -5.428 9.843 1.00 86.12 97 TYR A CA 1
ATOM 766 C C . TYR A 1 97 ? -10.455 -5.436 11.067 1.00 86.12 97 TYR A C 1
ATOM 768 O O . TYR A 1 97 ? -9.969 -6.486 11.474 1.00 86.12 97 TYR A O 1
ATOM 776 N N . THR A 1 98 ? -10.163 -4.264 11.636 1.00 82.00 98 THR A N 1
ATOM 777 C CA . THR A 1 98 ? -9.284 -4.127 12.807 1.00 82.00 98 THR A CA 1
ATOM 778 C C . THR A 1 98 ? -10.042 -3.872 14.104 1.00 82.00 98 THR A C 1
ATOM 780 O O . THR A 1 98 ? -9.398 -3.703 15.134 1.00 82.00 98 THR A O 1
ATOM 783 N N . GLU A 1 99 ? -11.377 -3.801 14.056 1.00 81.44 99 GLU A N 1
ATOM 784 C CA . GLU A 1 99 ? -12.241 -3.428 15.187 1.00 81.44 99 GLU A CA 1
ATOM 785 C C . GLU A 1 99 ? -11.811 -2.103 15.850 1.00 81.44 99 GLU A C 1
ATOM 787 O O . GLU A 1 99 ? -11.935 -1.900 17.058 1.00 81.44 99 GLU A O 1
ATOM 792 N N . THR A 1 100 ? -11.282 -1.170 15.053 1.00 83.31 100 THR A N 1
ATOM 793 C CA . THR A 1 100 ? -10.877 0.161 15.525 1.00 83.31 100 THR A CA 1
ATOM 794 C C . THR A 1 100 ? -11.830 1.230 15.009 1.00 83.31 100 THR A C 1
ATOM 796 O O . THR A 1 100 ? -12.521 1.051 14.013 1.00 83.31 100 THR A O 1
ATOM 799 N N . SER A 1 101 ? -11.866 2.387 15.672 1.00 84.44 101 SER A N 1
ATOM 800 C CA . SER A 1 101 ? -12.672 3.530 15.219 1.00 84.44 101 SER A CA 1
ATOM 801 C C . SER A 1 101 ? -12.005 4.338 14.104 1.00 84.44 101 SER A C 1
ATOM 803 O O . SER A 1 101 ? -12.678 5.068 13.379 1.00 84.44 101 SER A O 1
ATOM 805 N N . TYR A 1 102 ? -10.680 4.238 13.957 1.00 87.81 102 TYR A N 1
ATOM 806 C CA . TYR A 1 102 ? -9.932 4.946 12.923 1.00 87.81 102 TYR A CA 1
ATOM 807 C C . TYR A 1 102 ? -8.625 4.232 12.566 1.00 87.81 102 TYR A C 1
ATOM 809 O O . TYR A 1 102 ? -8.055 3.484 13.364 1.00 87.81 102 TYR A O 1
ATOM 817 N N . VAL A 1 103 ? -8.110 4.532 11.370 1.00 89.81 103 VAL A N 1
ATOM 818 C CA . VAL A 1 103 ? -6.761 4.150 10.930 1.00 89.81 103 VAL A CA 1
ATOM 819 C C . VAL A 1 103 ? -6.030 5.338 10.302 1.00 89.81 103 VAL A C 1
ATOM 821 O O . VAL A 1 103 ? -6.622 6.232 9.690 1.00 89.81 103 VAL A O 1
ATOM 824 N N . THR A 1 104 ? -4.708 5.376 10.458 1.00 90.81 104 THR A N 1
ATOM 825 C CA . THR A 1 104 ? -3.879 6.479 9.945 1.00 90.81 104 THR A CA 1
ATOM 826 C C . THR A 1 104 ? -3.525 6.293 8.468 1.00 90.81 104 THR A C 1
ATOM 828 O O . THR A 1 104 ? -3.520 5.182 7.950 1.00 90.81 104 THR A O 1
ATOM 831 N N . THR A 1 105 ? -3.150 7.376 7.776 1.00 91.31 105 THR A N 1
ATOM 832 C CA . THR A 1 105 ? -2.631 7.299 6.393 1.00 91.31 105 THR A CA 1
ATOM 833 C C . THR A 1 105 ? -1.425 6.361 6.302 1.00 91.31 105 THR A C 1
ATOM 835 O O . THR A 1 105 ? -1.328 5.567 5.375 1.00 91.31 105 THR A O 1
ATOM 838 N N . SER A 1 106 ? -0.518 6.421 7.281 1.00 89.56 106 SER A N 1
ATOM 839 C CA . SER A 1 106 ? 0.663 5.556 7.334 1.00 89.56 106 SER A CA 1
ATOM 840 C C . SER A 1 106 ? 0.295 4.078 7.455 1.00 89.56 106 SER A C 1
ATOM 842 O O . SER A 1 106 ? 0.924 3.245 6.807 1.00 89.56 106 SER A O 1
ATOM 844 N N . PHE A 1 107 ? -0.734 3.764 8.247 1.00 90.19 107 PHE A N 1
ATOM 845 C CA . PHE A 1 107 ? -1.261 2.407 8.363 1.00 90.19 107 PHE A CA 1
ATOM 846 C C . PHE A 1 107 ? -1.838 1.922 7.029 1.00 90.19 107 PHE A C 1
ATOM 848 O O . PHE A 1 107 ? -1.477 0.848 6.557 1.00 90.19 107 PHE A O 1
ATOM 855 N N . VAL A 1 108 ? -2.656 2.745 6.365 1.00 92.75 108 VAL A N 1
ATOM 856 C CA . VAL A 1 108 ? -3.215 2.411 5.045 1.00 92.75 108 VAL A CA 1
ATOM 857 C C . VAL A 1 108 ? -2.100 2.167 4.026 1.00 92.75 108 VAL A C 1
ATOM 859 O O . VAL A 1 108 ? -2.127 1.154 3.336 1.00 92.75 108 VAL A O 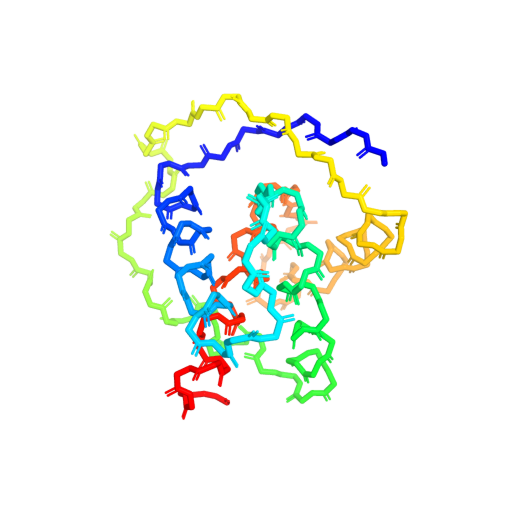1
ATOM 862 N N . ILE A 1 109 ? -1.083 3.040 3.973 1.00 92.50 109 ILE A N 1
ATOM 863 C CA . ILE A 1 109 ? 0.076 2.876 3.077 1.00 92.50 109 ILE A CA 1
ATOM 864 C C . ILE A 1 109 ? 0.796 1.552 3.352 1.00 92.50 109 ILE A C 1
ATOM 866 O O . ILE A 1 109 ? 1.175 0.845 2.421 1.00 92.50 109 ILE A O 1
ATOM 870 N N . ARG A 1 110 ? 0.962 1.181 4.624 1.00 91.06 110 ARG A N 1
ATOM 871 C CA . ARG A 1 110 ? 1.536 -0.118 4.980 1.00 91.06 110 ARG A CA 1
ATOM 872 C C . ARG A 1 110 ? 0.689 -1.263 4.433 1.00 91.06 110 ARG A C 1
ATOM 874 O O . ARG A 1 110 ? 1.246 -2.178 3.834 1.00 91.06 110 ARG A O 1
ATOM 881 N N . MET A 1 111 ? -0.628 -1.209 4.618 1.00 91.94 111 MET A N 1
ATOM 882 C CA . MET A 1 111 ? -1.540 -2.269 4.184 1.00 91.94 111 MET A CA 1
ATOM 883 C C . MET A 1 111 ? -1.573 -2.428 2.663 1.00 91.94 111 MET A C 1
ATOM 885 O O . MET A 1 111 ? -1.486 -3.556 2.187 1.00 91.94 111 MET A O 1
ATOM 889 N N . ILE A 1 112 ? -1.609 -1.336 1.892 1.00 94.00 112 ILE A N 1
ATOM 890 C CA . ILE A 1 112 ? -1.576 -1.419 0.420 1.00 94.00 112 ILE A CA 1
ATOM 891 C C . ILE A 1 112 ? -0.234 -1.960 -0.094 1.00 94.00 112 ILE A C 1
ATOM 893 O O . ILE A 1 112 ? -0.227 -2.815 -0.972 1.00 94.00 112 ILE A O 1
ATOM 897 N N . VAL A 1 113 ? 0.902 -1.529 0.474 1.00 92.69 113 VAL A N 1
ATOM 898 C CA . VAL A 1 113 ? 2.236 -1.991 0.042 1.00 92.69 113 VAL A CA 1
ATOM 899 C C . VAL A 1 113 ? 2.423 -3.466 0.377 1.00 92.69 113 VAL A C 1
ATOM 901 O O . VAL A 1 113 ? 2.873 -4.247 -0.457 1.00 92.69 113 VAL A O 1
ATOM 904 N N . ARG A 1 114 ? 2.032 -3.864 1.589 1.00 90.75 114 ARG A N 1
ATOM 905 C CA . ARG A 1 114 ? 2.053 -5.260 2.026 1.00 90.75 114 ARG A CA 1
ATOM 906 C C . ARG A 1 114 ? 1.140 -6.129 1.168 1.00 90.75 114 ARG A C 1
ATOM 908 O O . ARG A 1 114 ? 1.566 -7.186 0.722 1.00 90.75 114 ARG A O 1
ATOM 915 N N . GLY A 1 115 ? -0.090 -5.683 0.930 1.00 91.00 115 GLY A N 1
ATOM 916 C CA . GLY A 1 115 ? -1.040 -6.378 0.069 1.00 91.00 115 GLY A CA 1
ATOM 917 C C . GLY A 1 115 ? -0.484 -6.585 -1.336 1.00 91.00 115 GLY A C 1
ATOM 918 O O . GLY A 1 115 ? -0.494 -7.703 -1.834 1.00 91.00 115 GLY A O 1
ATOM 919 N N . SER A 1 116 ? 0.085 -5.537 -1.934 1.00 92.25 116 SER A N 1
ATOM 920 C CA . SER A 1 116 ? 0.719 -5.604 -3.254 1.00 92.25 116 SER A CA 1
ATOM 921 C C . SER A 1 116 ? 1.874 -6.612 -3.307 1.00 92.25 116 SER A C 1
ATOM 923 O O . SER A 1 116 ? 1.933 -7.417 -4.235 1.00 92.25 116 SER A O 1
ATOM 925 N N . LEU A 1 117 ? 2.741 -6.650 -2.288 1.00 90.69 117 LEU A N 1
ATOM 926 C CA . LEU A 1 117 ? 3.783 -7.681 -2.184 1.00 90.69 117 LEU A CA 1
ATOM 927 C C . LEU A 1 117 ? 3.190 -9.095 -2.137 1.00 90.69 117 LEU A C 1
ATOM 929 O O . LEU A 1 117 ? 3.668 -9.980 -2.839 1.00 90.69 117 LEU A O 1
ATOM 933 N N . LEU A 1 118 ? 2.134 -9.312 -1.348 1.00 89.12 118 LEU A N 1
ATOM 934 C CA . LEU A 1 118 ? 1.491 -10.625 -1.242 1.00 89.12 118 LEU A CA 1
ATOM 935 C C . LEU A 1 118 ? 0.843 -11.069 -2.557 1.00 89.12 118 LEU A C 1
ATOM 937 O O . LEU A 1 118 ? 1.009 -12.227 -2.934 1.00 89.12 118 LEU A O 1
ATOM 941 N N . VAL A 1 119 ? 0.169 -10.155 -3.262 1.00 89.12 119 VAL A N 1
ATOM 942 C CA . VAL A 1 119 ? -0.411 -10.414 -4.590 1.00 89.12 119 VAL A CA 1
ATOM 943 C C . VAL A 1 119 ? 0.688 -10.799 -5.581 1.00 89.12 119 VAL A C 1
ATOM 945 O O . VAL A 1 119 ? 0.577 -11.802 -6.280 1.00 89.12 119 VAL A O 1
ATOM 948 N N . ARG A 1 120 ? 1.785 -10.036 -5.624 1.00 87.00 120 ARG A N 1
ATOM 949 C CA . ARG A 1 120 ? 2.896 -10.274 -6.562 1.00 87.00 120 ARG A CA 1
ATOM 950 C C . ARG A 1 120 ? 3.669 -11.553 -6.261 1.00 87.00 120 ARG A C 1
ATOM 952 O O . ARG A 1 120 ? 4.161 -12.194 -7.180 1.00 87.00 120 ARG A O 1
ATOM 959 N N . HIS A 1 121 ? 3.731 -11.959 -4.996 1.00 87.31 121 HIS A N 1
ATOM 960 C CA . HIS A 1 121 ? 4.299 -13.246 -4.583 1.00 87.31 121 HIS A CA 1
ATOM 961 C C . HIS A 1 121 ? 3.320 -14.421 -4.723 1.00 87.31 121 HIS A C 1
ATOM 963 O O . HIS A 1 121 ? 3.662 -15.528 -4.312 1.00 87.31 121 HIS A O 1
ATOM 969 N N . GLY A 1 122 ? 2.109 -14.202 -5.250 1.00 83.44 122 GLY A N 1
ATOM 970 C CA . GLY A 1 122 ? 1.094 -15.245 -5.426 1.00 83.44 122 GLY A CA 1
ATOM 971 C C . GLY A 1 122 ? 0.585 -15.846 -4.112 1.00 83.44 122 GLY A C 1
ATOM 972 O O . GLY A 1 122 ? 0.130 -16.986 -4.088 1.00 83.44 122 GLY A O 1
ATOM 973 N N . LYS A 1 123 ? 0.707 -15.112 -2.999 1.00 80.06 123 LYS A N 1
ATOM 974 C CA . LYS A 1 123 ? 0.280 -15.569 -1.665 1.00 80.06 123 LYS A CA 1
ATOM 975 C C . LYS A 1 123 ? -1.191 -15.278 -1.380 1.00 80.06 123 LYS A C 1
ATOM 977 O O . LYS A 1 123 ? -1.742 -15.868 -0.449 1.00 80.06 123 LYS A O 1
ATOM 982 N N . ILE A 1 124 ? -1.793 -14.365 -2.142 1.00 73.19 124 ILE A N 1
ATOM 983 C CA . ILE A 1 124 ? -3.223 -14.036 -2.137 1.00 73.19 124 ILE A CA 1
ATOM 984 C C . ILE A 1 124 ? -3.705 -13.719 -3.547 1.00 73.19 124 ILE A C 1
ATOM 986 O O . ILE A 1 124 ? -2.874 -13.278 -4.374 1.00 73.19 124 ILE A O 1
#

Organism: NCBI:txid796937

Sequence (124 aa):
MRLAVRLAIETRNSIDALKKEIKATGEFDNLHLTNGFVVNQAYLDSKKITAEKNWDKILKFGSQVEERSAPKTRTDLQVNQTTIDGIAELKKILPLYTETSYVTTSFVIRMIVRGSLLVRHGKI

pLDDT: mean 85.19, std 10.17, range [47.0, 94.44]

Secondary structure (DSSP, 8-state):
-EEEEEEEHHHHHHHHHHHHHHHHTSTTTT----HHHHHHHHHHHHHHHHHTTTHHHHHHTT--S-TTTS-EEEEEEE--HHHHHHHHHHHHHTHHHHT-S---HHHHHHHHHHHHHHHHTT--

Foldseek 3Di:
DKDWDWAFPVLVVLLVVLVVLVVVVVPQPPDDQDSQNSLQVLLVLVVVCVVVVVLLVLVPPDPDDPPVPTDIDTDIHDHDPVSVVSLVVVQVVVCVNVVHPTDDSNRSSSSSSSSSVCVSVVVD

Radius of gyration: 13.76 Å; chains: 1; bounding box: 30×31×37 Å